Protein AF-A0A7J7L671-F1 (afdb_monomer_lite)

pLDDT: mean 76.84, std 12.08, range [41.78, 95.81]

Radius of gyration: 23.31 Å; chains: 1; bounding box: 48×60×48 Å

Sequence (86 aa):
MGKKNKIILPPQLPPNIGDDDIEVSNEDLSFVKENKQYAGFLKNLDNKLINNHVSRVADVNDDTLEASYENRRRISSRMDNPRKMG

Organism: NCBI:txid39325

Secondary structure (DSSP, 8-state):
--------PPPPPPPP--GGG-PPPHHHHHHHHHHTTTTHHHHT--HHHHHHHHHTTTTS-HHHHHHHHHHHHHHHHHHS-GGG--

Foldseek 3Di:
DDDPDPPDDDDDDDDDDDPVRDDDDPVNVVVCVVCVVVCVVVVPPPPVVVCVVCVVCVPPDPVVVVVVVVVVVVVVVCVVDVVVPD

Structure (mmCIF, N/CA/C/O backbone):
data_AF-A0A7J7L671-F1
#
_entry.id   AF-A0A7J7L671-F1
#
loop_
_atom_site.group_PDB
_atom_site.id
_atom_site.type_symbol
_atom_site.label_atom_id
_atom_site.label_alt_id
_atom_site.label_comp_id
_atom_site.label_asym_id
_atom_site.label_entity_id
_atom_site.label_seq_id
_atom_site.pdbx_PDB_ins_code
_atom_site.Cartn_x
_atom_site.Cartn_y
_atom_site.Cartn_z
_atom_site.occupancy
_atom_site.B_iso_or_equiv
_atom_site.auth_seq_id
_atom_site.auth_comp_id
_atom_site.auth_asym_id
_atom_site.auth_atom_id
_atom_site.pdbx_PDB_model_num
ATOM 1 N N . MET A 1 1 ? 25.104 -39.519 -5.013 1.00 44.53 1 MET A N 1
ATOM 2 C CA . MET A 1 1 ? 23.856 -39.287 -4.250 1.00 44.53 1 MET A CA 1
ATOM 3 C C . MET A 1 1 ? 23.534 -37.798 -4.306 1.00 44.53 1 MET A C 1
ATOM 5 O O . MET A 1 1 ? 24.254 -37.013 -3.703 1.00 44.53 1 MET A O 1
ATOM 9 N N . GLY A 1 2 ? 22.558 -37.390 -5.123 1.00 49.12 2 GLY A N 1
ATOM 10 C CA . GLY A 1 2 ? 22.233 -35.975 -5.342 1.00 49.12 2 GLY A CA 1
ATOM 11 C C . GLY A 1 2 ? 21.592 -35.341 -4.107 1.00 49.12 2 GLY A C 1
ATOM 12 O O . GLY A 1 2 ? 20.677 -35.918 -3.518 1.00 49.12 2 GLY A O 1
ATOM 13 N N . LYS A 1 3 ? 22.084 -34.166 -3.699 1.00 63.03 3 LYS A N 1
ATOM 14 C CA . LYS A 1 3 ? 21.491 -33.370 -2.620 1.00 63.03 3 LYS A CA 1
ATOM 15 C C . LYS A 1 3 ? 20.124 -32.887 -3.105 1.00 63.03 3 LYS A C 1
ATOM 17 O O . LYS A 1 3 ? 20.045 -32.123 -4.059 1.00 63.03 3 LYS A O 1
ATOM 22 N N . LYS A 1 4 ? 19.050 -33.383 -2.490 1.00 71.19 4 LYS A N 1
ATOM 23 C CA . LYS A 1 4 ? 17.683 -32.953 -2.797 1.00 71.19 4 LYS A CA 1
ATOM 24 C C . LYS A 1 4 ? 17.568 -31.478 -2.412 1.00 71.19 4 LYS A C 1
ATOM 26 O O . LYS A 1 4 ? 17.739 -31.149 -1.238 1.00 71.19 4 LYS A O 1
ATOM 31 N N . ASN A 1 5 ? 17.323 -30.608 -3.389 1.00 71.31 5 ASN A N 1
ATOM 32 C CA . ASN A 1 5 ? 17.021 -29.204 -3.138 1.00 71.31 5 ASN A CA 1
ATOM 33 C C . ASN A 1 5 ? 15.794 -29.155 -2.223 1.00 71.31 5 ASN A C 1
ATOM 35 O O . ASN A 1 5 ? 14.723 -29.634 -2.593 1.00 71.31 5 ASN A O 1
ATOM 39 N N . LYS A 1 6 ? 15.967 -28.658 -0.994 1.00 75.69 6 LYS A N 1
ATOM 40 C CA . LYS A 1 6 ? 14.852 -28.450 -0.071 1.00 75.69 6 LYS A CA 1
ATOM 41 C C . LYS A 1 6 ? 14.006 -27.327 -0.660 1.00 75.69 6 LYS A C 1
ATOM 43 O O . LYS A 1 6 ? 14.426 -26.176 -0.642 1.00 75.69 6 LYS A O 1
ATOM 48 N N . ILE A 1 7 ? 12.858 -27.678 -1.227 1.00 78.12 7 ILE A N 1
ATOM 49 C CA . ILE A 1 7 ? 11.862 -26.703 -1.663 1.00 78.12 7 ILE A CA 1
ATOM 50 C C . ILE A 1 7 ? 11.359 -26.022 -0.388 1.00 78.12 7 ILE A C 1
ATOM 52 O O . ILE A 1 7 ? 10.704 -26.658 0.436 1.00 78.12 7 ILE A O 1
ATOM 56 N N . ILE A 1 8 ? 11.739 -24.760 -0.187 1.00 82.19 8 ILE A N 1
ATOM 57 C CA . ILE A 1 8 ? 11.208 -23.939 0.901 1.00 82.19 8 ILE A CA 1
ATOM 58 C C . ILE A 1 8 ? 9.848 -23.451 0.418 1.00 82.19 8 ILE A C 1
ATOM 60 O O . ILE A 1 8 ? 9.768 -22.630 -0.493 1.00 82.19 8 ILE A O 1
ATOM 64 N N . LEU A 1 9 ? 8.784 -24.024 0.974 1.00 84.06 9 LEU A N 1
ATOM 65 C CA . LEU A 1 9 ? 7.431 -23.572 0.681 1.00 84.06 9 LEU A CA 1
ATOM 66 C C . LEU A 1 9 ? 7.191 -22.199 1.325 1.00 84.06 9 LEU A C 1
ATOM 68 O O . LEU A 1 9 ? 7.751 -21.926 2.392 1.00 84.06 9 LEU A O 1
ATOM 72 N N . PRO A 1 10 ? 6.365 -21.343 0.700 1.00 88.19 10 PRO A N 1
ATOM 73 C CA . PRO A 1 10 ? 5.933 -20.106 1.329 1.00 88.19 10 PRO A CA 1
ATOM 74 C C . PRO A 1 10 ? 5.190 -20.406 2.642 1.00 88.19 10 PRO A C 1
ATOM 76 O O . PRO A 1 10 ? 4.594 -21.482 2.783 1.00 88.19 10 PRO A O 1
ATOM 79 N N . PRO A 1 11 ? 5.221 -19.475 3.611 1.00 90.50 11 PRO A N 1
ATOM 80 C CA . PRO A 1 11 ? 4.444 -19.615 4.833 1.00 90.50 11 PRO A CA 1
ATOM 81 C C . PRO A 1 11 ? 2.956 -19.760 4.497 1.00 90.50 11 PRO A C 1
ATOM 83 O O . PRO A 1 11 ? 2.462 -19.182 3.528 1.00 90.50 11 PRO A O 1
ATOM 86 N N . GLN A 1 12 ? 2.245 -20.549 5.302 1.00 90.56 12 GLN A N 1
ATOM 87 C CA . GLN A 1 12 ? 0.799 -20.675 5.160 1.00 90.56 12 GLN A CA 1
ATOM 88 C C . GLN A 1 12 ? 0.130 -19.348 5.520 1.00 90.56 12 GLN A C 1
ATOM 90 O O . GLN A 1 12 ? 0.554 -18.665 6.455 1.00 90.56 12 GLN A O 1
ATOM 95 N N . LEU A 1 13 ? -0.906 -18.988 4.761 1.00 87.56 13 LEU A N 1
ATOM 96 C CA . LEU A 1 13 ? -1.716 -17.816 5.064 1.00 87.56 13 LEU A CA 1
ATOM 97 C C . LEU A 1 13 ? -2.448 -18.013 6.400 1.00 87.56 13 LEU A C 1
ATOM 99 O O . LEU A 1 13 ? -2.777 -19.153 6.750 1.00 87.56 13 LEU A O 1
ATOM 103 N N . PRO A 1 14 ? -2.734 -16.921 7.130 1.00 89.44 14 PRO A N 1
ATOM 104 C CA . PRO A 1 14 ? -3.643 -16.976 8.262 1.00 89.44 14 PRO A CA 1
ATOM 105 C C . PRO A 1 14 ? -4.994 -17.582 7.848 1.00 89.44 14 PRO A C 1
ATOM 107 O O . PRO A 1 14 ? -5.394 -17.444 6.686 1.00 89.44 14 PRO A O 1
ATOM 110 N N . PRO A 1 15 ? -5.712 -18.239 8.775 1.00 88.62 15 PRO A N 1
ATOM 111 C CA . PRO A 1 15 ? -7.077 -18.683 8.529 1.00 88.62 15 PRO A CA 1
ATOM 112 C C . PRO A 1 15 ? -7.951 -17.521 8.052 1.00 88.62 15 PRO A C 1
ATOM 114 O O . PRO A 1 15 ? -7.790 -16.391 8.510 1.00 88.62 15 PRO A O 1
ATOM 117 N N . ASN A 1 16 ? -8.885 -17.810 7.146 1.00 88.06 16 ASN A N 1
ATOM 118 C CA . ASN A 1 16 ? -9.917 -16.844 6.798 1.00 88.06 16 ASN A CA 1
ATOM 119 C C . ASN A 1 16 ? -10.889 -16.735 7.982 1.00 88.06 16 ASN A C 1
ATOM 121 O O . ASN A 1 16 ? -11.413 -17.754 8.436 1.00 88.06 16 ASN A O 1
ATOM 125 N N . ILE A 1 17 ? -11.068 -15.522 8.489 1.00 88.56 17 ILE A N 1
ATOM 126 C CA . ILE A 1 17 ? -11.950 -15.182 9.605 1.00 88.56 17 ILE A CA 1
ATOM 127 C C . ILE A 1 17 ? -13.042 -14.287 9.014 1.00 88.56 17 ILE A C 1
ATOM 129 O O . ILE A 1 17 ? -12.729 -13.409 8.209 1.00 88.56 17 ILE A O 1
ATOM 133 N N . GLY A 1 18 ? -14.309 -14.546 9.346 1.00 90.88 18 GLY A N 1
ATOM 134 C CA . GLY A 1 18 ? -15.419 -13.735 8.845 1.00 90.88 18 GLY A CA 1
ATOM 135 C C . GLY A 1 18 ? -15.381 -12.325 9.429 1.00 90.88 18 GLY A C 1
ATOM 136 O O . GLY A 1 18 ? -14.889 -12.132 10.536 1.00 90.88 18 GLY A O 1
ATOM 137 N N . ASP A 1 19 ? -15.929 -11.342 8.713 1.00 84.69 19 ASP A N 1
ATOM 138 C CA . ASP A 1 19 ? -15.936 -9.946 9.179 1.00 84.69 19 ASP A CA 1
ATOM 139 C C . ASP A 1 19 ? -16.642 -9.786 10.540 1.00 84.69 19 ASP A C 1
ATOM 141 O O . ASP A 1 19 ? -16.227 -8.972 11.361 1.00 84.69 19 ASP A O 1
ATOM 145 N N . ASP A 1 20 ? -17.667 -10.605 10.798 1.00 88.06 20 ASP A N 1
ATOM 146 C CA . ASP A 1 20 ? -18.430 -10.614 12.053 1.00 88.06 20 ASP A CA 1
ATOM 147 C C . ASP A 1 20 ? -17.620 -11.139 13.255 1.00 88.06 20 ASP A C 1
ATOM 149 O O . ASP A 1 20 ? -17.950 -10.835 14.401 1.00 88.06 20 ASP A O 1
ATOM 153 N N . ASP A 1 21 ? -16.553 -11.900 12.999 1.00 87.62 21 ASP A N 1
ATOM 154 C CA . ASP A 1 21 ? -15.647 -12.441 14.019 1.00 87.62 21 ASP A CA 1
ATOM 155 C C . ASP A 1 21 ? -14.478 -11.474 14.319 1.00 87.62 21 ASP A C 1
ATOM 157 O O . ASP A 1 21 ? -13.610 -11.774 15.143 1.00 87.62 21 ASP A O 1
ATOM 161 N N . ILE A 1 22 ? -14.419 -10.316 13.645 1.00 87.00 22 ILE A N 1
ATOM 162 C CA . ILE A 1 22 ? -13.384 -9.301 13.862 1.00 87.00 22 ILE A CA 1
ATOM 163 C C . ILE A 1 22 ? -13.780 -8.412 15.043 1.00 87.00 22 ILE A C 1
ATOM 165 O O . ILE A 1 22 ? -14.657 -7.552 14.952 1.00 87.00 22 ILE A O 1
ATOM 169 N N . GLU A 1 23 ? -13.065 -8.561 16.153 1.00 90.12 23 GLU A N 1
ATOM 170 C CA . GLU A 1 23 ? -13.211 -7.683 17.311 1.00 90.12 23 GLU A CA 1
ATOM 171 C C . GLU A 1 23 ? -12.346 -6.422 17.154 1.00 90.12 23 GLU A C 1
ATOM 173 O O . GLU A 1 23 ? -11.124 -6.502 17.049 1.00 90.12 23 GLU A O 1
ATOM 178 N N . VAL A 1 24 ? -12.978 -5.241 17.158 1.00 91.62 24 VAL A N 1
ATOM 179 C CA . VAL A 1 24 ? -12.280 -3.944 17.109 1.00 91.62 24 VAL A CA 1
ATOM 180 C C . VAL A 1 24 ? -12.117 -3.391 18.522 1.00 91.62 24 VAL A C 1
ATOM 182 O O . VAL A 1 24 ? -13.097 -3.103 19.211 1.00 91.62 24 VAL A O 1
ATOM 185 N N . SER A 1 25 ? -10.873 -3.201 18.947 1.00 94.56 25 SER A N 1
ATOM 186 C CA . SER A 1 25 ? -10.523 -2.671 20.262 1.00 94.56 25 SER A CA 1
ATOM 187 C C . SER A 1 25 ? -10.435 -1.138 20.282 1.00 94.56 25 SER A C 1
ATOM 189 O O . SER A 1 25 ? -10.335 -0.455 19.259 1.00 94.56 25 SER A O 1
ATOM 191 N N . ASN A 1 26 ? -10.419 -0.566 21.489 1.00 95.81 26 ASN A N 1
ATOM 192 C CA . ASN A 1 26 ? -10.183 0.871 21.671 1.00 95.81 26 ASN A CA 1
ATOM 193 C C . ASN A 1 26 ? -8.783 1.306 21.199 1.00 95.81 26 ASN A C 1
ATOM 195 O O . ASN A 1 26 ? -8.597 2.458 20.797 1.00 95.81 26 ASN A O 1
ATOM 199 N N . GLU A 1 27 ? -7.803 0.403 21.259 1.00 95.50 27 GLU A N 1
ATOM 200 C CA . GLU A 1 27 ? -6.449 0.648 20.763 1.00 95.50 27 GLU A CA 1
ATOM 201 C C . GLU A 1 27 ? -6.453 0.794 19.239 1.00 95.50 27 GLU A C 1
ATOM 203 O O . GLU A 1 27 ? -5.888 1.760 18.729 1.00 95.50 27 GLU A O 1
ATOM 208 N N . ASP A 1 28 ? -7.193 -0.059 18.525 1.00 93.88 28 ASP A N 1
ATOM 209 C CA . ASP A 1 28 ? -7.317 0.008 17.062 1.00 93.88 28 ASP A CA 1
ATOM 210 C C . ASP A 1 28 ? -7.881 1.358 16.606 1.00 93.88 28 ASP A C 1
ATOM 212 O O . ASP A 1 28 ? -7.352 2.016 15.703 1.00 93.88 28 ASP A O 1
ATOM 216 N N . LEU A 1 29 ? -8.932 1.828 17.284 1.00 93.25 29 LEU A N 1
ATOM 217 C CA . LEU A 1 29 ? -9.533 3.134 17.009 1.00 93.25 29 LEU A CA 1
ATOM 218 C C . LEU A 1 29 ? -8.553 4.282 17.282 1.00 93.25 29 LEU A C 1
ATOM 220 O O . LEU A 1 29 ? -8.508 5.259 16.524 1.00 93.25 29 LEU A O 1
ATOM 224 N N . SER A 1 30 ? -7.767 4.166 18.352 1.00 93.75 30 SER A N 1
ATOM 225 C CA . SER A 1 30 ? -6.762 5.164 18.733 1.00 93.75 30 SER A CA 1
ATOM 226 C C . SER A 1 30 ? -5.630 5.214 17.708 1.00 93.75 30 SER A C 1
ATOM 228 O O . SER A 1 30 ? -5.301 6.295 17.215 1.00 93.75 30 SER A O 1
ATOM 230 N N . PHE A 1 31 ? -5.136 4.051 17.277 1.00 91.81 31 PHE A N 1
ATOM 231 C CA . PHE A 1 31 ? -4.125 3.922 16.233 1.00 91.81 31 PHE A CA 1
ATOM 232 C C . PHE A 1 31 ? -4.572 4.587 14.928 1.00 91.81 31 PHE A C 1
ATOM 234 O O . PHE A 1 31 ? -3.840 5.404 14.362 1.00 91.81 31 PHE A O 1
ATOM 241 N N . VAL A 1 32 ? -5.793 4.298 14.464 1.00 88.50 32 VAL A N 1
ATOM 242 C CA . VAL A 1 32 ? -6.334 4.900 13.235 1.00 88.50 32 VAL A CA 1
ATOM 243 C C . VAL A 1 32 ? -6.444 6.417 13.371 1.00 88.50 32 VAL A C 1
ATOM 245 O O . VAL A 1 32 ? -6.130 7.151 12.431 1.00 88.50 32 VAL A O 1
ATOM 248 N N . LYS A 1 33 ? -6.877 6.910 14.535 1.00 90.00 33 LYS A N 1
ATOM 249 C CA . LYS A 1 33 ? -7.046 8.345 14.786 1.00 90.00 33 LYS A CA 1
ATOM 250 C C . LYS A 1 33 ? -5.712 9.091 14.765 1.00 90.00 33 LYS A C 1
ATOM 252 O O . LYS A 1 33 ? -5.636 10.149 14.140 1.00 90.00 33 LYS A O 1
ATOM 257 N N . GLU A 1 34 ? -4.680 8.542 15.399 1.00 92.88 34 GLU A N 1
ATOM 258 C CA . GLU A 1 34 ? -3.339 9.139 15.464 1.00 92.88 34 GLU A CA 1
ATOM 259 C C . GLU A 1 34 ? -2.614 9.093 14.115 1.00 92.88 34 GLU A C 1
ATOM 261 O O . GLU A 1 34 ? -1.923 10.037 13.732 1.00 92.88 34 GLU A O 1
ATOM 266 N N . ASN A 1 35 ? -2.834 8.029 13.342 1.00 88.25 35 ASN A N 1
ATOM 267 C CA . ASN A 1 35 ? -2.124 7.789 12.088 1.00 88.25 35 ASN A CA 1
ATOM 268 C C . ASN A 1 35 ? -2.914 8.207 10.842 1.00 88.25 35 ASN A C 1
ATOM 270 O O . ASN A 1 35 ? -2.473 7.992 9.711 1.00 88.25 35 ASN A O 1
ATOM 274 N N . LYS A 1 36 ? -4.062 8.870 11.017 1.00 83.56 36 LYS A N 1
ATOM 275 C CA . LYS A 1 36 ? -4.952 9.282 9.919 1.00 83.56 36 LYS A CA 1
ATOM 276 C C . LYS A 1 36 ? -4.263 10.163 8.874 1.00 83.56 36 LYS A C 1
ATOM 278 O O . LYS A 1 36 ? -4.593 10.097 7.692 1.00 83.56 36 LYS A O 1
ATOM 283 N N . GLN A 1 37 ? -3.287 10.963 9.297 1.00 80.94 37 GLN A N 1
ATOM 284 C CA . GLN A 1 37 ? -2.471 11.794 8.409 1.00 80.94 37 GLN A CA 1
ATOM 285 C C . GLN A 1 37 ? -1.643 10.973 7.405 1.00 80.94 37 GLN A C 1
ATOM 287 O O . GLN A 1 37 ? -1.452 11.409 6.271 1.00 80.94 37 GLN A O 1
ATOM 292 N N . TYR A 1 38 ? -1.220 9.761 7.774 1.00 78.69 38 TYR A N 1
ATOM 293 C CA . TYR A 1 38 ? -0.448 8.869 6.904 1.00 78.69 38 TYR A CA 1
ATOM 294 C C . TYR A 1 38 ? -1.334 8.129 5.894 1.00 78.69 38 TYR A C 1
ATOM 296 O O . TYR A 1 38 ? -0.882 7.777 4.806 1.00 78.69 38 TYR A O 1
ATOM 304 N N . ALA A 1 39 ? -2.628 7.978 6.192 1.00 70.56 39 ALA A N 1
ATOM 305 C CA . ALA A 1 39 ? -3.602 7.399 5.268 1.00 70.56 39 ALA A CA 1
ATOM 306 C C . ALA A 1 39 ? -3.959 8.334 4.091 1.00 70.56 39 ALA A C 1
ATOM 308 O O . ALA A 1 39 ? -4.545 7.889 3.105 1.00 70.56 3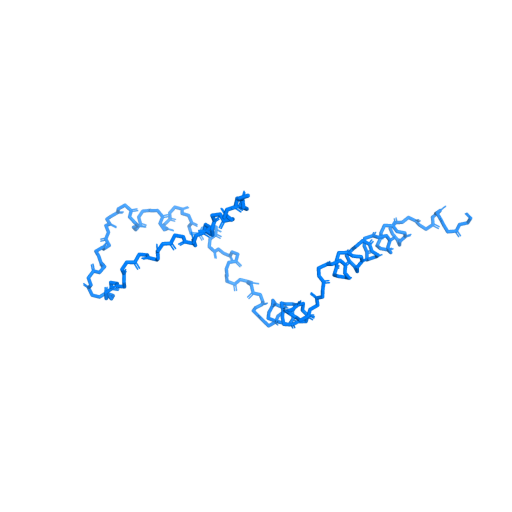9 ALA A O 1
ATOM 309 N N . GLY A 1 40 ? -3.584 9.619 4.147 1.00 67.19 40 GLY A N 1
ATOM 310 C CA . GLY A 1 40 ? -3.838 10.581 3.067 1.00 67.19 40 GLY A CA 1
ATOM 311 C C . GLY A 1 40 ? -3.192 10.196 1.730 1.00 67.19 40 GLY A C 1
ATOM 312 O O . GLY A 1 40 ? -3.755 10.490 0.676 1.00 67.19 40 GLY A O 1
ATOM 313 N N . PHE A 1 41 ? -2.062 9.480 1.763 1.00 66.31 41 PHE A N 1
ATOM 314 C CA . PHE A 1 41 ? -1.397 8.961 0.564 1.00 66.31 41 PHE A CA 1
ATOM 315 C C . PHE A 1 41 ? -2.284 7.972 -0.205 1.00 66.31 41 PHE A C 1
ATOM 317 O O . PHE A 1 41 ? -2.339 8.030 -1.431 1.00 66.31 41 PHE A O 1
ATOM 324 N N . LEU A 1 42 ? -3.053 7.138 0.504 1.00 66.94 42 LEU A N 1
ATOM 325 C CA . LEU A 1 42 ? -3.939 6.150 -0.116 1.00 66.94 42 LEU A CA 1
ATOM 326 C C . LEU A 1 42 ? -5.085 6.799 -0.901 1.00 66.94 42 LEU A C 1
ATOM 328 O O . LEU A 1 42 ? -5.521 6.262 -1.914 1.00 66.94 42 LEU A O 1
ATOM 332 N N . LYS A 1 43 ? -5.546 7.983 -0.475 1.00 68.88 43 LYS A N 1
ATOM 333 C CA . LYS A 1 43 ? -6.636 8.716 -1.140 1.00 68.88 43 LYS A CA 1
ATOM 334 C C . LYS A 1 43 ? -6.227 9.286 -2.503 1.00 68.88 43 LYS A C 1
ATOM 336 O O . LYS A 1 43 ? -7.075 9.435 -3.376 1.00 68.88 43 LYS A O 1
ATOM 341 N N . ASN A 1 44 ? -4.948 9.618 -2.670 1.00 75.50 44 ASN A N 1
ATOM 342 C CA . ASN A 1 44 ? -4.428 10.267 -3.874 1.00 75.50 44 ASN A CA 1
ATOM 343 C C . ASN A 1 44 ? -3.676 9.295 -4.797 1.00 75.50 44 ASN A C 1
ATOM 345 O O . ASN A 1 44 ? -3.071 9.733 -5.776 1.00 75.50 44 ASN A O 1
ATOM 349 N N . LEU A 1 45 ? -3.688 7.993 -4.493 1.00 76.56 45 LEU A N 1
ATOM 350 C CA . LEU A 1 45 ? -3.121 6.976 -5.372 1.00 76.56 45 LEU A CA 1
ATOM 351 C C . LEU A 1 45 ? -3.980 6.865 -6.632 1.00 76.56 45 LEU A C 1
ATOM 353 O O . LEU A 1 45 ? -5.127 6.418 -6.600 1.00 76.56 45 LEU A O 1
ATOM 357 N N . ASP A 1 46 ? -3.407 7.274 -7.761 1.00 81.75 46 ASP A N 1
ATOM 358 C CA . ASP A 1 46 ? -4.019 7.071 -9.066 1.00 81.75 46 ASP A CA 1
ATOM 359 C C . ASP A 1 46 ? -3.904 5.592 -9.453 1.00 81.75 46 ASP A C 1
ATOM 361 O O . ASP A 1 46 ? -2.943 5.141 -10.085 1.00 81.75 46 ASP A O 1
ATOM 365 N N . ASN A 1 47 ? -4.925 4.831 -9.063 1.00 81.25 47 ASN A N 1
ATOM 366 C CA . ASN A 1 47 ? -5.038 3.407 -9.355 1.00 81.25 47 ASN A CA 1
ATOM 367 C C . ASN A 1 47 ? -4.930 3.103 -10.855 1.00 81.25 47 ASN A C 1
ATOM 369 O O . ASN A 1 47 ? -4.436 2.041 -11.227 1.00 81.25 47 ASN A O 1
ATOM 373 N N . LYS A 1 48 ? -5.339 4.025 -11.738 1.00 82.31 48 LYS A N 1
ATOM 374 C CA . LYS A 1 48 ? -5.249 3.824 -13.189 1.00 82.31 48 LYS A CA 1
ATOM 375 C C . LYS A 1 48 ? -3.798 3.889 -13.654 1.00 82.31 48 LYS A C 1
ATOM 377 O O . LYS A 1 48 ? -3.376 3.037 -14.434 1.00 82.31 48 LYS A O 1
ATOM 382 N N . LEU A 1 49 ? -3.024 4.859 -13.165 1.00 82.19 49 LEU A N 1
ATOM 383 C CA . LEU A 1 49 ? -1.591 4.950 -13.469 1.00 82.19 49 LEU A CA 1
ATOM 384 C C . LEU A 1 49 ? -0.812 3.758 -12.908 1.00 82.19 49 LEU A C 1
ATOM 386 O O . LEU A 1 49 ? 0.032 3.208 -13.615 1.00 82.19 49 LEU A O 1
ATOM 390 N N . ILE A 1 50 ? -1.128 3.326 -11.686 1.00 82.12 50 ILE A N 1
ATOM 391 C CA . ILE 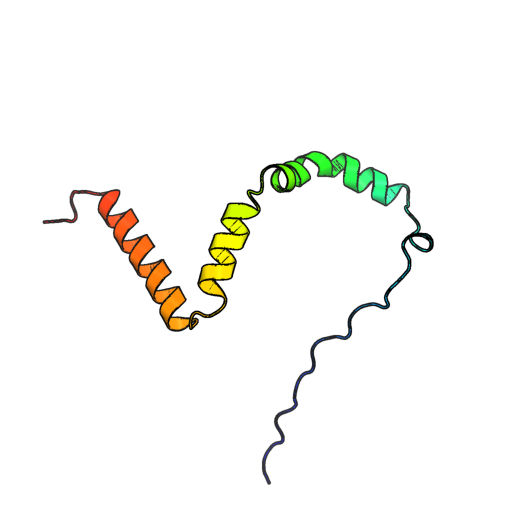A 1 50 ? -0.490 2.164 -11.050 1.00 82.12 50 ILE A CA 1
ATOM 392 C C . ILE A 1 50 ? -0.793 0.895 -11.844 1.00 82.12 50 ILE A C 1
ATOM 394 O O . ILE A 1 50 ? 0.134 0.195 -12.244 1.00 82.12 50 ILE A O 1
ATOM 398 N N . ASN A 1 51 ? -2.065 0.635 -12.150 1.00 79.31 51 ASN A N 1
ATOM 399 C CA . ASN A 1 51 ? -2.461 -0.547 -12.912 1.00 79.31 51 ASN A CA 1
ATOM 400 C C . ASN A 1 51 ? -1.832 -0.555 -14.305 1.00 79.31 51 ASN A C 1
ATOM 402 O O . ASN A 1 51 ? -1.326 -1.589 -14.731 1.00 79.31 51 ASN A O 1
ATOM 406 N N . ASN A 1 52 ? -1.791 0.589 -14.993 1.00 78.19 52 ASN A N 1
ATOM 407 C CA . ASN A 1 52 ? -1.120 0.698 -16.288 1.00 78.19 52 ASN A CA 1
ATOM 408 C C . ASN A 1 52 ? 0.380 0.408 -16.177 1.00 78.19 52 ASN A C 1
ATOM 410 O O . ASN A 1 52 ? 0.940 -0.265 -17.038 1.00 78.19 52 ASN A O 1
ATOM 414 N N . HIS A 1 53 ? 1.035 0.914 -15.132 1.00 76.19 53 HIS A N 1
ATOM 415 C CA . HIS A 1 53 ? 2.458 0.690 -14.913 1.00 76.19 53 HIS A CA 1
ATOM 416 C C . HIS A 1 53 ? 2.760 -0.783 -14.623 1.00 76.19 53 HIS A C 1
ATOM 418 O O . HIS A 1 53 ? 3.618 -1.363 -15.281 1.00 76.19 53 HIS A O 1
ATOM 424 N N . VAL A 1 54 ? 2.022 -1.397 -13.697 1.00 73.44 54 VAL A N 1
ATOM 425 C CA . VAL A 1 54 ? 2.206 -2.797 -13.292 1.00 73.44 54 VAL A CA 1
ATOM 426 C C . VAL A 1 54 ? 1.850 -3.748 -14.434 1.00 73.44 54 VAL A C 1
ATOM 428 O O . VAL A 1 54 ? 2.640 -4.629 -14.756 1.00 73.44 54 VAL A O 1
ATOM 431 N N . SER A 1 55 ? 0.730 -3.523 -15.127 1.00 71.19 55 SER A N 1
ATOM 432 C CA . SER A 1 55 ? 0.311 -4.373 -16.256 1.00 71.19 55 SER A CA 1
ATOM 433 C C . SER A 1 55 ? 1.308 -4.330 -17.413 1.00 71.19 55 SER A C 1
ATOM 435 O O . SER A 1 55 ? 1.506 -5.328 -18.093 1.00 71.19 55 SER A O 1
ATOM 437 N N . ARG A 1 56 ? 1.986 -3.195 -17.632 1.00 68.19 56 ARG A N 1
ATOM 438 C CA . ARG A 1 56 ? 3.025 -3.077 -18.670 1.00 68.19 56 ARG A CA 1
ATOM 439 C C . ARG A 1 56 ? 4.303 -3.847 -18.331 1.00 68.19 56 ARG A C 1
ATOM 441 O O . ARG A 1 56 ? 5.135 -4.047 -19.208 1.00 68.19 56 ARG A O 1
ATOM 448 N N . VAL A 1 57 ? 4.497 -4.188 -17.062 1.00 66.12 57 VAL A N 1
ATOM 449 C CA . VAL A 1 57 ? 5.709 -4.824 -16.537 1.00 66.12 57 VAL A CA 1
ATOM 450 C C . VAL A 1 57 ? 5.471 -6.299 -16.194 1.00 66.12 57 VAL A C 1
ATOM 452 O O . VAL A 1 57 ? 6.429 -7.057 -16.145 1.00 66.12 57 VAL A O 1
ATOM 455 N N . ALA A 1 58 ? 4.212 -6.717 -16.036 1.00 64.62 58 ALA A N 1
ATOM 456 C CA . ALA A 1 58 ? 3.816 -8.062 -15.619 1.00 64.62 58 ALA A CA 1
ATOM 457 C C . ALA A 1 58 ? 4.378 -9.206 -16.490 1.00 64.62 58 ALA A C 1
ATOM 459 O O . ALA A 1 58 ? 4.641 -10.279 -15.960 1.00 64.62 58 ALA A O 1
ATOM 460 N N . ASP A 1 59 ? 4.618 -8.959 -17.783 1.00 66.12 59 ASP A N 1
ATOM 461 C CA . ASP A 1 59 ? 5.128 -9.959 -18.737 1.00 66.12 59 ASP A CA 1
ATOM 462 C C . ASP A 1 59 ? 6.556 -9.656 -19.237 1.00 66.12 59 ASP A C 1
ATOM 464 O O . ASP A 1 59 ? 7.024 -10.230 -20.224 1.00 66.12 59 ASP A O 1
ATOM 468 N N . VAL A 1 60 ? 7.257 -8.708 -18.607 1.00 72.69 60 VAL A N 1
ATOM 469 C CA . VAL A 1 60 ? 8.588 -8.261 -19.042 1.00 72.69 60 VAL A CA 1
ATOM 470 C C . VAL A 1 60 ? 9.666 -8.975 -18.231 1.00 72.69 60 VAL A C 1
ATOM 472 O O . VAL A 1 60 ? 9.587 -9.045 -17.013 1.00 72.69 60 VAL A O 1
ATOM 475 N N . ASN A 1 61 ? 10.701 -9.476 -18.907 1.00 75.50 61 ASN A N 1
ATOM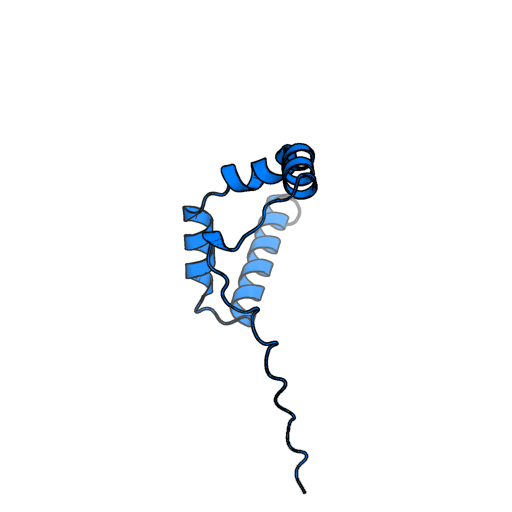 476 C CA . ASN A 1 61 ? 11.855 -10.093 -18.253 1.00 75.50 61 ASN A CA 1
ATOM 477 C C . ASN A 1 61 ? 12.609 -9.064 -17.381 1.00 75.50 61 ASN A C 1
ATOM 479 O O . ASN A 1 61 ? 12.916 -7.966 -17.859 1.00 75.50 61 ASN A O 1
ATOM 483 N N . ASP A 1 62 ? 12.943 -9.444 -16.146 1.00 68.50 62 ASP A N 1
ATOM 484 C CA . ASP A 1 62 ? 13.592 -8.596 -15.136 1.00 68.50 62 ASP A CA 1
ATOM 485 C C . ASP A 1 62 ? 14.838 -7.851 -15.654 1.00 68.50 62 ASP A C 1
ATOM 487 O O . ASP A 1 62 ? 14.948 -6.637 -15.460 1.00 68.50 62 ASP A O 1
ATOM 491 N N . ASP A 1 63 ? 15.714 -8.517 -16.414 1.00 70.38 63 ASP A N 1
ATOM 492 C CA . ASP A 1 63 ? 16.943 -7.909 -16.952 1.00 70.38 63 ASP A CA 1
ATOM 493 C C . ASP A 1 63 ? 16.620 -6.785 -17.953 1.00 70.38 63 ASP A C 1
ATOM 495 O O . ASP A 1 63 ? 17.245 -5.718 -17.988 1.00 70.38 63 ASP A O 1
ATOM 499 N N . THR A 1 64 ? 15.591 -6.998 -18.780 1.00 75.31 64 THR A N 1
ATOM 500 C CA . THR A 1 64 ? 15.144 -6.007 -19.772 1.00 75.31 64 THR A CA 1
ATOM 501 C C . THR A 1 64 ? 14.428 -4.829 -19.115 1.00 75.31 64 THR A C 1
ATOM 503 O O . THR A 1 64 ? 14.549 -3.679 -19.561 1.00 75.31 64 THR A O 1
ATOM 506 N N . LEU A 1 65 ? 13.712 -5.096 -18.023 1.00 75.56 65 LEU A N 1
ATOM 507 C CA . LEU A 1 65 ? 13.032 -4.086 -17.232 1.00 75.56 65 LEU A CA 1
ATOM 508 C C . LEU A 1 65 ? 14.045 -3.169 -16.537 1.00 75.56 65 LEU A C 1
ATOM 510 O O . LEU A 1 65 ? 13.922 -1.941 -16.639 1.00 75.56 65 LEU A O 1
ATOM 514 N N . GLU A 1 66 ? 15.059 -3.745 -15.893 1.00 76.25 66 GLU A N 1
ATOM 515 C CA . GLU A 1 66 ? 16.121 -3.013 -15.203 1.00 76.25 66 GLU A CA 1
ATOM 516 C C . GLU A 1 66 ? 16.902 -2.112 -16.170 1.00 76.25 66 GLU A C 1
ATOM 518 O O . GLU A 1 66 ? 17.022 -0.901 -15.935 1.00 76.25 66 GLU A O 1
ATOM 523 N N . ALA A 1 67 ? 17.300 -2.643 -17.331 1.00 80.38 67 ALA A N 1
ATOM 524 C CA . ALA A 1 67 ? 17.956 -1.862 -18.380 1.00 80.38 67 ALA A CA 1
ATOM 525 C C . ALA A 1 67 ? 17.105 -0.657 -18.839 1.00 80.38 67 ALA A C 1
ATOM 527 O O . ALA A 1 67 ? 17.631 0.436 -19.091 1.00 80.38 67 ALA A O 1
ATOM 528 N N . SER A 1 68 ? 15.774 -0.806 -18.892 1.00 73.06 68 SER A N 1
ATOM 529 C CA . SER A 1 68 ? 14.855 0.292 -19.234 1.00 73.06 68 SER A CA 1
ATOM 530 C C . SER A 1 68 ? 14.825 1.407 -18.176 1.00 73.06 68 SER A C 1
ATOM 532 O O . SER A 1 68 ? 14.649 2.587 -18.508 1.00 73.06 68 SER A O 1
ATOM 534 N N . TYR A 1 69 ? 14.991 1.058 -16.897 1.00 76.38 69 TYR A N 1
ATOM 535 C CA . TYR A 1 69 ? 15.049 2.023 -15.799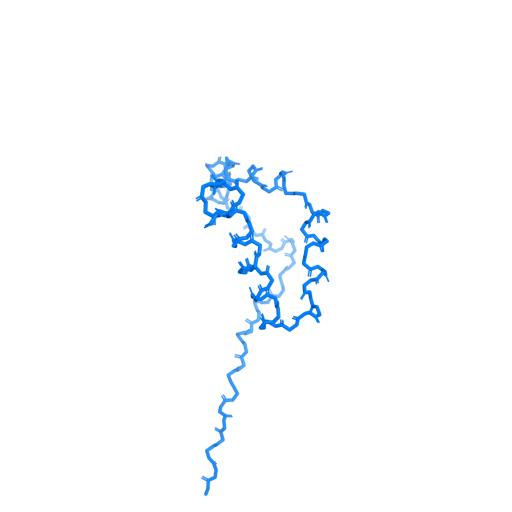 1.00 76.38 69 TYR A CA 1
ATOM 536 C C . TYR A 1 69 ? 16.392 2.743 -15.751 1.00 76.38 69 TYR A C 1
ATOM 538 O O . TYR A 1 69 ? 16.434 3.956 -15.527 1.00 76.38 69 TYR A O 1
ATOM 546 N N . GLU A 1 70 ? 17.494 2.043 -16.007 1.00 81.12 70 GLU A N 1
ATOM 547 C CA . GLU A 1 70 ? 18.805 2.679 -16.139 1.00 81.12 70 GLU A CA 1
ATOM 548 C C . GLU A 1 70 ? 18.860 3.666 -17.304 1.00 81.12 70 GLU A C 1
ATOM 550 O O . GLU A 1 70 ? 19.329 4.793 -17.132 1.00 81.12 70 GLU A O 1
ATOM 555 N N . ASN A 1 71 ? 18.337 3.290 -18.475 1.00 79.25 71 ASN A N 1
ATOM 556 C CA . ASN A 1 71 ? 18.333 4.182 -19.633 1.00 79.25 71 ASN A CA 1
ATOM 557 C C . ASN A 1 71 ? 17.517 5.452 -19.382 1.00 79.25 71 ASN A C 1
ATOM 559 O O . ASN A 1 71 ? 17.984 6.544 -19.705 1.00 79.25 71 ASN A O 1
ATOM 563 N N . ARG A 1 72 ? 16.349 5.350 -18.736 1.00 75.88 72 ARG A N 1
ATOM 564 C CA . ARG A 1 72 ? 15.558 6.535 -18.363 1.00 75.88 72 ARG A CA 1
ATOM 565 C C . ARG A 1 72 ? 16.289 7.442 -17.374 1.00 75.88 72 ARG A C 1
ATOM 567 O O . ARG A 1 72 ? 16.302 8.654 -17.575 1.00 75.88 72 ARG A O 1
ATOM 574 N N . ARG A 1 73 ? 16.968 6.875 -16.370 1.00 74.50 73 ARG A N 1
ATOM 575 C CA . ARG A 1 73 ? 17.806 7.646 -15.430 1.00 74.50 73 ARG A CA 1
ATOM 576 C C . ARG A 1 73 ? 18.978 8.340 -16.134 1.00 74.50 73 ARG A C 1
ATOM 578 O O . ARG A 1 73 ? 19.272 9.498 -15.836 1.00 74.50 73 ARG A O 1
ATOM 585 N N . ARG A 1 74 ? 19.612 7.685 -17.114 1.00 75.25 74 ARG A N 1
ATOM 586 C CA . ARG A 1 74 ? 20.670 8.293 -17.947 1.00 75.25 74 ARG A CA 1
ATOM 587 C C . ARG A 1 74 ? 20.138 9.430 -18.823 1.00 75.25 74 ARG A C 1
ATOM 589 O O . ARG A 1 74 ? 20.824 10.431 -18.973 1.00 75.25 74 ARG A O 1
ATOM 596 N N . ILE A 1 75 ? 18.938 9.301 -19.387 1.00 73.31 75 ILE A N 1
ATOM 597 C CA . ILE A 1 75 ? 18.332 10.353 -20.218 1.00 73.31 75 ILE A CA 1
ATOM 598 C C . ILE A 1 75 ? 17.948 11.563 -19.359 1.00 73.31 75 ILE A C 1
ATOM 600 O O . ILE A 1 75 ? 18.356 12.671 -19.686 1.00 73.31 75 ILE A O 1
ATOM 604 N N . SER A 1 76 ? 17.263 11.357 -18.227 1.00 71.62 76 SER A N 1
ATOM 605 C CA . SER A 1 76 ? 16.885 12.450 -17.315 1.00 71.62 76 SER A CA 1
ATOM 606 C C . SER A 1 76 ? 18.111 13.211 -16.806 1.00 71.62 76 SER A C 1
ATOM 608 O O . SER A 1 76 ? 18.190 14.423 -16.955 1.00 71.62 76 SER A O 1
ATOM 610 N N . SER A 1 77 ? 19.135 12.497 -16.325 1.00 68.25 77 SER A 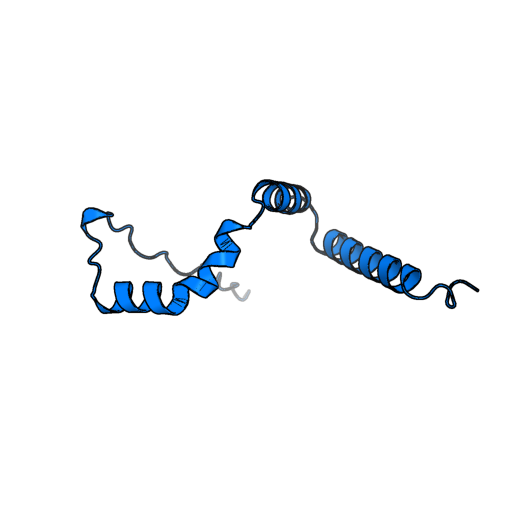N 1
ATOM 611 C CA . SER A 1 77 ? 20.373 13.128 -15.838 1.00 68.25 77 SER A CA 1
ATOM 612 C C . SER A 1 77 ? 21.174 13.859 -16.925 1.00 68.25 77 SER A C 1
ATOM 614 O O . SER A 1 77 ? 21.911 14.795 -16.615 1.00 68.25 77 SER A O 1
ATOM 616 N N . ARG A 1 78 ? 21.043 13.461 -18.199 1.00 61.00 78 ARG A N 1
ATOM 617 C CA . ARG A 1 78 ? 21.613 14.193 -19.344 1.00 61.00 78 ARG A CA 1
ATOM 618 C C . ARG A 1 78 ? 20.809 15.445 -19.691 1.00 61.00 78 ARG A C 1
ATOM 620 O O . ARG A 1 78 ? 21.405 16.438 -20.094 1.00 61.00 78 ARG A O 1
ATOM 627 N N . MET A 1 79 ? 19.487 15.412 -19.530 1.00 59.72 79 MET A N 1
ATOM 628 C CA . MET A 1 79 ? 18.615 16.567 -19.767 1.00 59.72 79 MET A CA 1
ATOM 629 C C . MET A 1 79 ? 18.751 17.630 -18.668 1.00 59.72 79 MET A C 1
ATOM 631 O O . MET A 1 79 ? 18.702 18.817 -18.975 1.00 59.72 79 MET A O 1
ATOM 635 N N . ASP A 1 80 ? 19.029 17.220 -17.428 1.00 60.00 80 ASP A N 1
ATOM 636 C CA . ASP A 1 80 ? 19.230 18.129 -16.289 1.00 60.00 80 ASP A CA 1
ATOM 637 C C . ASP A 1 80 ? 20.580 18.883 -16.326 1.00 60.00 80 ASP A C 1
ATOM 639 O O . ASP A 1 80 ? 20.779 19.841 -15.579 1.00 60.00 80 ASP A O 1
ATOM 643 N N . ASN A 1 81 ? 21.524 18.498 -17.199 1.00 57.00 81 ASN A N 1
ATOM 644 C CA . ASN A 1 81 ? 22.792 19.212 -17.375 1.00 57.00 81 ASN A CA 1
ATOM 645 C C . ASN A 1 81 ? 23.227 19.269 -18.856 1.00 57.00 81 ASN A C 1
ATOM 647 O O . ASN A 1 81 ? 23.994 18.410 -19.310 1.00 57.00 81 ASN A O 1
ATOM 651 N N . PRO A 1 82 ? 22.824 20.309 -19.615 1.00 56.59 82 PRO A N 1
ATOM 652 C CA . PRO A 1 82 ? 23.072 20.397 -21.058 1.00 56.59 82 PRO A CA 1
ATOM 653 C C . PRO A 1 82 ? 24.560 20.525 -21.435 1.00 56.59 82 PRO A C 1
ATOM 655 O O . PRO A 1 82 ? 24.910 20.407 -22.604 1.00 56.59 82 PRO A O 1
ATOM 658 N N . ARG A 1 83 ? 25.463 20.718 -20.461 1.00 58.78 83 ARG A N 1
ATOM 659 C CA . ARG A 1 83 ? 26.918 20.825 -20.679 1.00 58.78 83 ARG A CA 1
ATOM 660 C C . ARG A 1 83 ? 27.653 19.487 -20.838 1.00 58.78 83 ARG A C 1
ATOM 662 O O . ARG A 1 83 ? 28.859 19.502 -21.048 1.00 58.78 83 ARG A O 1
ATOM 669 N N . LYS A 1 84 ? 26.970 18.339 -20.733 1.00 56.31 84 LYS A N 1
ATOM 670 C CA . LYS A 1 84 ? 27.564 17.003 -20.981 1.00 56.31 84 LYS A CA 1
ATOM 671 C C . LYS A 1 84 ? 27.288 16.440 -22.385 1.00 56.31 84 LYS A C 1
ATOM 673 O O . LYS A 1 84 ? 27.584 15.275 -22.632 1.00 56.31 84 LYS A O 1
ATOM 678 N N . MET A 1 85 ? 26.710 17.244 -23.277 1.00 56.47 85 MET A N 1
ATOM 679 C CA . MET A 1 85 ? 26.394 16.882 -24.667 1.00 56.47 85 MET A CA 1
ATOM 680 C C . MET A 1 85 ? 27.370 17.557 -25.651 1.00 56.47 85 MET A C 1
ATOM 682 O O . MET A 1 85 ? 26.942 18.113 -26.659 1.00 56.47 85 MET A O 1
ATOM 686 N N . GLY A 1 86 ? 28.663 17.567 -25.318 1.00 41.78 86 GLY A N 1
ATOM 687 C CA . GLY A 1 86 ? 29.751 18.107 -26.137 1.00 41.78 86 GLY A CA 1
ATOM 688 C C . GLY A 1 86 ? 30.969 17.206 -26.067 1.00 41.78 86 GLY A C 1
ATOM 689 O O . GLY A 1 86 ? 31.195 16.643 -24.970 1.00 41.78 86 GLY A O 1
#

InterPro domains:
  IPR016903 Nucleolar complex-associated protein 3 [PTHR14428] (3-80)

=== Feature glossary ===
Legend for the data blocks above and below:

— What the protein is —

The amino-acid sequence is the protein's primary structure: the linear order of residues from the N-terminus to the C-terminus, written in one-letter code. Everything else here — the 3D coordinates, the secondary structure, the domain annotations — is ultimately a consequence of this string.

Functional annotations link the protein to curated databases. InterPro entries identify conserved domains and families by matching the sequence against member-database signatures (Pfam, PROSITE, CDD, …). Gene Ontology (GO) terms describe molecular function, biological process, and cellular component in a controlled vocabulary. CATH places the structure in a hierarchical fold classification (Class/Architecture/Topology/Homologous-superfamily). The organism is the source species.

— Where its atoms are —

Atomic coordinates in PDBx/mmCIF format — the same representation the Protein Data Bank distributes. Each line of the _atom_site loop places one backbone atom in Cartesian space (units: ångströms, origin: arbitrary).

The six renders are orthographic views along the three Cartesian axes in both directions. Representation (cartoon, sticks, or surface) and color scheme (sequence-rainbow or by-chain) vary across proteins so the training set covers all the common visualization conventions.

— Local backbone conformation —

Eight-state secondary structure (DSSP): H is the canonical α-helix, G the tighter 3₁₀-helix, I the wider π-helix; E/B are β-structure, T and S are turns and bends, and '-' is everything else. DSSP derives these from the pattern of main-chain N–H···O=C hydrogen bonds, not from the sequence.

Three-state secondary structure (P-SEA) collapses the eight DSSP classes into helix (a), strand (b), and coil (c). P-SEA assigns these from Cα geometry alone — distances and angles — without requiring backbone oxygens, so it works on any Cα trace.

φ (phi) and ψ (psi) are the two rotatable backbone dihedrals per residue: φ is the C(i-1)–N–Cα–C torsion, ψ is the N–Cα–C–N(i+1) torsion, both in degrees on (−180°, 180°]. α-helical residues cluster near (−60°, −45°); β-strand residues near (−120°, +130°). A Ramachandran plot is simply a scatter of (φ, ψ) for every residue.
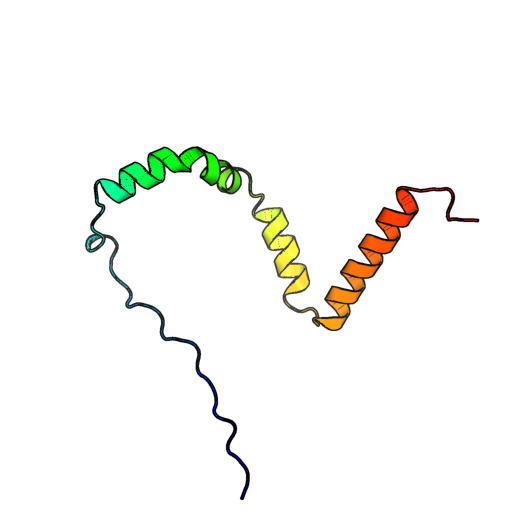
— Global shape and packing —

The geometric summary reports three shape descriptors. Rg (radius of gyration) measures how spread out the Cα atoms are about their centre of mass; compact globular proteins have small Rg, elongated or unfolded ones large. Cα contacts (<8 Å, |i−j|>4) count long-range residue pairs in spatial proximity — high for tightly packed folds, near zero for rods or random coil. The bounding-box extents give the protein's footprint along x, y, z in Å.

SASA measures how much of the protein is reachable by solvent. It is computed by rolling a water-sized probe over the atomic surface and summing the exposed area (Å²). Per-residue SASA distinguishes core (buried, low SASA) from surface (exposed, high SASA) residues; total SASA is a whole-molecule size measure.

Plot images: a contact map (which residues are close in 3D, as an N×N binary image), a Ramachandran scatter (backbone torsion angles, revealing secondary-structure composition at a glance), and — for AlphaFold structures — a PAE heatmap (pairwise prediction confidence).

— Structural neighborhood —

A 3Di character summarizes, for each residue, the relative orientation of the Cα frame of its nearest spatial neighbor. Because it encodes fold topology rather than chemistry, 3Di alignments detect remote structural similarity that sequence alignment misses.

The Foldseek neighbor list gives the closest experimentally determined structures in the PDB, ranked by structural alignment. TM-score near 1 means near-identical fold; near 0.3 means only rough topology match. This is how one finds what a novel AlphaFold prediction most resembles in the solved-structure universe.

— Confidence and disorder —

For AlphaFold models, the B-factor field carries pLDDT — the model's own estimate of local accuracy on a 0–100 scale. Regions with pLDDT<50 should be treated as essentially unmodeled; they often correspond to intrinsically disordered segments.

Crystallographic B-factors measure how much each atom's electron density is smeared out, in Å². They rise in mobile loops and surface residues and fall in the buried interior. In AlphaFold models this column is repurposed to hold pLDDT instead.

Predicted Aligned Error (PAE) is an AlphaFold confidence matrix: entry (i, j) is the expected error in the position of residue j, in ångströms, when the prediction is superimposed on the true structure at residue i. Low PAE within a block of residues means that block is internally rigid and well-predicted; high PAE between two blocks means their relative placement is uncertain even if each block individually is confident.